Protein AF-A0A354YEF0-F1 (afdb_monomer_lite)

Secondary structure (DSSP, 8-state):
----PPP-PPPP------HHHHHHHHHHHHHHHTTS-------HHHHHHHHHHHHHHHHHHHHHHHHHHHHH--PPPHHHHHHHHHHHHTS--TTSHHHHHHHHHHHTTTTTTSTTS---

Sequence (120 aa):
MAARTQRTQAKPVQGKGSDDDLLGTLLGIIKQDEKKEAPRHESMDSLITKIRAEDQRNTADANAAFDSIDKSKAKPSASTHSEIQVQLRRCPQANTLEGIECRRKICASFSGKDPACPAQ

pLDDT: mean 71.85, std 14.78, range [43.22, 93.56]

Structure (mmCIF, N/CA/C/O backbone):
data_AF-A0A354YEF0-F1
#
_entry.id   AF-A0A354YEF0-F1
#
loop_
_atom_site.group_PDB
_atom_site.id
_atom_site.type_symbol
_atom_site.label_atom_id
_atom_site.label_alt_id
_atom_site.label_comp_id
_atom_site.label_asym_id
_atom_site.label_entity_id
_atom_site.label_seq_id
_atom_site.pdbx_PDB_ins_code
_atom_site.Cartn_x
_atom_site.Cartn_y
_atom_site.Cartn_z
_atom_site.occupancy
_atom_site.B_iso_or_equiv
_atom_site.auth_seq_id
_atom_site.auth_comp_id
_atom_site.auth_asym_id
_atom_site.auth_atom_id
_atom_site.pdbx_PDB_model_num
ATOM 1 N N . MET A 1 1 ? 30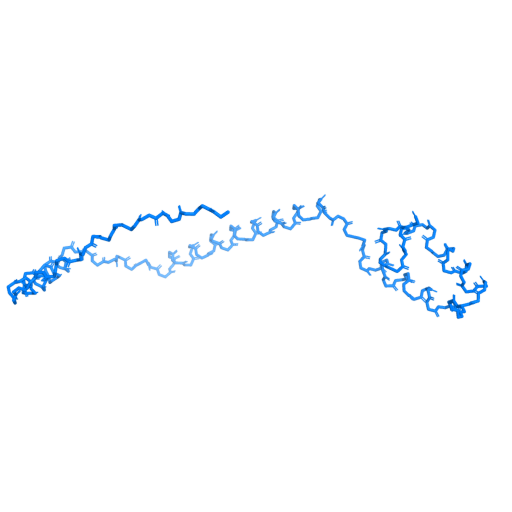.691 35.404 23.443 1.00 47.59 1 MET A N 1
ATOM 2 C CA . MET A 1 1 ? 30.718 34.869 24.822 1.00 47.59 1 MET A CA 1
ATOM 3 C C . MET A 1 1 ? 30.182 35.939 25.769 1.00 47.59 1 MET A C 1
ATOM 5 O O . MET A 1 1 ? 30.870 36.922 25.986 1.00 47.59 1 MET A O 1
ATOM 9 N N . ALA A 1 2 ? 28.955 35.782 26.268 1.00 44.34 2 ALA A N 1
ATOM 10 C CA . ALA A 1 2 ? 28.349 36.583 27.344 1.00 44.34 2 ALA A CA 1
ATOM 11 C C . ALA A 1 2 ? 27.284 35.673 27.997 1.00 44.34 2 ALA A C 1
ATOM 13 O O . ALA A 1 2 ? 26.373 35.231 27.311 1.00 44.34 2 ALA A O 1
ATOM 14 N N . ALA A 1 3 ? 27.563 35.023 29.129 1.00 43.88 3 ALA A N 1
ATOM 15 C CA . ALA A 1 3 ? 27.536 35.506 30.517 1.00 43.88 3 ALA A CA 1
ATOM 16 C C . ALA A 1 3 ? 26.188 35.220 31.226 1.00 43.88 3 ALA A C 1
ATOM 18 O O . ALA A 1 3 ? 25.280 36.036 31.244 1.00 43.88 3 ALA A O 1
ATOM 19 N N . ARG A 1 4 ? 26.134 34.023 31.837 1.00 50.66 4 ARG A N 1
ATOM 20 C CA . ARG A 1 4 ? 25.649 33.708 33.199 1.00 50.66 4 ARG A CA 1
ATOM 21 C C . ARG A 1 4 ? 24.309 34.323 33.665 1.00 50.66 4 ARG A C 1
ATOM 23 O O . ARG A 1 4 ? 24.279 35.381 34.284 1.00 50.66 4 ARG A O 1
ATOM 30 N N . THR A 1 5 ? 23.228 33.551 33.548 1.00 59.09 5 THR A N 1
ATOM 31 C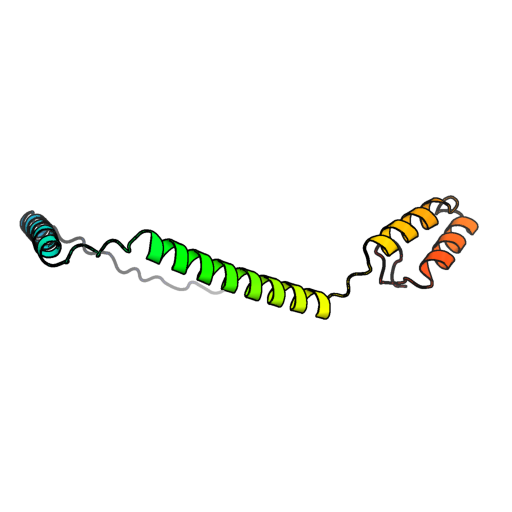 CA . THR A 1 5 ? 22.002 33.740 34.346 1.00 59.09 5 THR A CA 1
ATOM 32 C C . THR A 1 5 ? 22.223 33.202 35.763 1.00 59.09 5 THR A C 1
ATOM 34 O O . THR A 1 5 ? 22.630 32.053 35.946 1.00 59.09 5 THR A O 1
ATOM 37 N N . GLN A 1 6 ? 22.013 34.053 36.768 1.00 60.12 6 GLN A N 1
ATOM 38 C CA . GLN A 1 6 ? 22.176 33.724 38.182 1.00 60.12 6 GLN A CA 1
ATOM 39 C C . GLN A 1 6 ? 20.914 33.085 38.783 1.00 60.12 6 GLN A C 1
ATOM 41 O O . GLN A 1 6 ? 19.789 33.298 38.348 1.00 60.12 6 GLN A O 1
ATOM 46 N N . ARG A 1 7 ? 21.194 32.273 39.798 1.00 54.28 7 ARG A N 1
ATOM 47 C CA . ARG A 1 7 ? 20.389 31.332 40.579 1.00 54.28 7 ARG A CA 1
ATOM 48 C C . ARG A 1 7 ? 19.639 32.039 41.712 1.00 54.28 7 ARG A C 1
ATOM 50 O O . ARG A 1 7 ? 20.276 32.804 42.424 1.00 54.28 7 ARG A O 1
ATOM 57 N N . THR A 1 8 ? 18.410 31.629 42.022 1.00 47.19 8 THR A N 1
ATOM 58 C CA . THR A 1 8 ? 17.906 31.634 43.410 1.00 47.19 8 THR A CA 1
ATOM 59 C C . THR A 1 8 ? 17.044 30.399 43.672 1.00 47.19 8 THR A C 1
ATOM 61 O O . THR A 1 8 ? 16.040 30.145 43.019 1.00 47.19 8 THR A O 1
ATOM 64 N N . GLN A 1 9 ? 17.514 29.587 44.619 1.00 55.09 9 GLN A N 1
ATOM 65 C CA . GLN A 1 9 ? 16.832 28.428 45.187 1.00 55.09 9 GLN A CA 1
ATOM 66 C C . GLN A 1 9 ? 16.112 28.885 46.458 1.00 55.09 9 GLN A C 1
ATOM 68 O O . GLN A 1 9 ? 16.730 29.564 47.278 1.00 55.09 9 GLN A O 1
ATOM 73 N N . ALA A 1 10 ? 14.861 28.473 46.658 1.00 46.06 10 ALA A N 1
ATOM 74 C CA . ALA A 1 10 ? 14.204 28.536 47.961 1.00 46.06 10 ALA A CA 1
ATOM 75 C C . ALA A 1 10 ? 14.227 27.134 48.597 1.00 46.06 10 ALA A C 1
ATOM 77 O O . ALA A 1 10 ? 13.807 26.156 47.982 1.00 46.06 10 ALA A O 1
ATOM 78 N N . LYS A 1 11 ? 14.797 27.047 49.805 1.00 57.69 11 LYS A N 1
ATOM 79 C CA . LYS A 1 11 ? 14.922 25.839 50.641 1.00 57.69 11 LYS A CA 1
ATOM 80 C C . LYS A 1 11 ? 13.553 25.344 51.147 1.00 57.69 11 LYS A C 1
ATOM 82 O O . LYS A 1 11 ? 12.701 26.183 51.433 1.00 57.69 11 LYS A O 1
ATOM 87 N N . PRO A 1 12 ? 13.378 24.031 51.392 1.00 47.81 12 PRO A N 1
ATOM 88 C CA . PRO A 1 12 ? 12.261 23.520 52.180 1.00 47.81 12 PRO A CA 1
ATOM 89 C C . PRO A 1 12 ? 12.518 23.757 53.680 1.00 47.81 12 PRO A C 1
ATOM 91 O O . PRO A 1 12 ? 13.637 23.555 54.158 1.00 47.81 12 PRO A O 1
ATOM 94 N N . VAL A 1 13 ? 11.490 24.168 54.429 1.00 48.47 13 VAL A N 1
ATOM 95 C CA . VAL A 1 13 ? 11.492 24.123 55.898 1.00 48.47 13 VAL A CA 1
ATOM 96 C C . VAL A 1 13 ? 10.733 22.866 56.318 1.00 48.47 13 VAL A C 1
ATOM 98 O O . VAL A 1 13 ? 9.535 22.737 56.089 1.00 48.47 13 VAL A O 1
ATOM 101 N N . GLN A 1 14 ? 11.458 21.888 56.856 1.00 45.25 14 GLN A N 1
ATOM 102 C CA . GLN A 1 14 ? 10.891 20.645 57.365 1.00 45.25 14 GLN A CA 1
ATOM 103 C C . GLN A 1 14 ? 10.642 20.835 58.862 1.00 45.25 14 GLN A C 1
ATOM 105 O O . GLN A 1 14 ? 11.561 20.762 59.677 1.00 45.25 14 GLN A O 1
ATOM 110 N N . GLY A 1 15 ? 9.401 21.195 59.193 1.00 43.22 15 GLY A N 1
ATOM 111 C CA . GLY A 1 15 ? 8.904 21.333 60.556 1.00 43.22 15 GLY A CA 1
ATOM 112 C C . GLY A 1 15 ? 8.478 19.976 61.112 1.00 43.22 15 GLY A C 1
ATOM 113 O O . GLY A 1 15 ? 7.716 19.246 60.491 1.00 43.22 15 GLY A O 1
ATOM 114 N N . LYS A 1 16 ? 9.030 19.659 62.277 1.00 52.25 16 LYS A N 1
ATOM 115 C CA . LYS A 1 16 ? 8.802 18.503 63.146 1.00 52.25 16 LYS A CA 1
ATOM 116 C C . LYS A 1 16 ? 7.299 18.330 63.452 1.00 52.25 16 LYS A C 1
ATOM 118 O O . LYS A 1 16 ? 6.762 19.103 64.235 1.00 52.25 16 LYS A O 1
ATOM 123 N N . GLY A 1 17 ? 6.641 17.366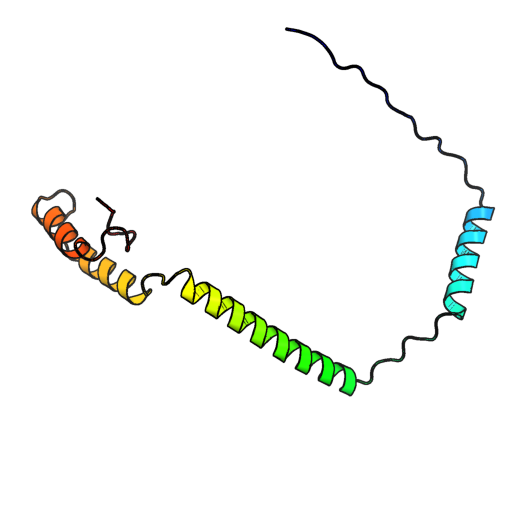 62.803 1.00 50.53 17 GLY A N 1
ATOM 124 C CA . GLY A 1 17 ? 5.239 17.003 63.051 1.00 50.53 17 GLY A CA 1
ATOM 125 C C . GLY A 1 17 ? 5.140 16.040 64.231 1.00 50.53 17 GLY A C 1
ATOM 126 O O . GLY A 1 17 ? 5.715 14.954 64.185 1.00 50.53 17 GLY A O 1
ATOM 127 N N . SER A 1 18 ? 4.492 16.498 65.296 1.00 60.25 18 SER A N 1
ATOM 128 C CA . SER A 1 18 ? 4.292 15.799 66.566 1.00 60.25 18 SER A CA 1
ATOM 129 C C . SER A 1 18 ? 3.361 14.593 66.400 1.00 60.25 18 SER A C 1
ATOM 131 O O . SER A 1 18 ? 2.462 14.623 65.564 1.00 60.25 18 SER A O 1
ATOM 133 N N . ASP A 1 19 ? 3.529 13.551 67.218 1.00 64.19 19 ASP A N 1
ATOM 134 C CA . ASP A 1 19 ? 2.672 12.351 67.251 1.00 64.19 19 ASP A CA 1
ATOM 135 C C . ASP A 1 19 ? 1.161 12.663 67.372 1.00 64.19 19 ASP A C 1
ATOM 137 O O . ASP A 1 19 ? 0.318 11.879 66.930 1.00 64.19 19 ASP A O 1
ATOM 141 N N . ASP A 1 20 ? 0.812 13.845 67.886 1.00 67.69 20 ASP A N 1
ATOM 142 C CA . ASP A 1 20 ? -0.553 14.379 67.931 1.00 67.69 20 ASP A CA 1
ATOM 143 C C . ASP A 1 20 ? -1.182 14.588 66.537 1.00 67.69 20 ASP A C 1
ATOM 145 O O . ASP A 1 20 ? -2.378 14.348 66.362 1.00 67.69 20 ASP A O 1
ATOM 149 N N . ASP A 1 21 ? -0.394 14.965 65.522 1.00 70.75 21 ASP A N 1
ATOM 150 C CA . ASP A 1 21 ? -0.869 15.106 64.135 1.00 70.75 21 ASP A CA 1
ATOM 151 C C . ASP A 1 21 ? -1.152 13.740 63.494 1.00 70.75 21 ASP A C 1
ATOM 153 O O . ASP A 1 21 ? -2.100 13.587 62.716 1.00 70.75 21 ASP A O 1
ATOM 157 N N . LEU A 1 22 ? -0.367 12.716 63.844 1.00 77.69 22 LEU A N 1
ATOM 158 C CA . LEU A 1 22 ? -0.592 11.346 63.378 1.00 77.69 22 LEU A CA 1
ATOM 159 C C . LEU A 1 22 ? -1.856 10.755 64.006 1.00 77.69 22 LEU A C 1
ATOM 161 O O . LEU A 1 22 ? -2.663 10.154 63.297 1.00 77.69 22 LEU A O 1
ATOM 165 N N . LEU A 1 23 ? -2.068 10.975 65.307 1.00 79.06 23 LEU A N 1
ATOM 166 C CA . LEU A 1 23 ? -3.291 10.560 65.997 1.00 79.06 23 LEU A CA 1
ATOM 167 C C . LEU A 1 23 ? -4.520 11.315 65.477 1.00 79.06 23 LEU A C 1
ATOM 169 O O . LEU A 1 23 ? -5.556 10.695 65.245 1.00 79.06 23 LEU A O 1
ATOM 173 N N . GLY A 1 24 ? -4.403 12.619 65.211 1.00 80.94 24 GLY A N 1
ATOM 174 C CA . GLY A 1 24 ? -5.461 13.412 64.581 1.00 80.94 24 GLY A CA 1
ATOM 175 C C . GLY A 1 24 ? -5.811 12.918 63.174 1.00 80.94 24 GLY A C 1
ATOM 176 O O . GLY A 1 24 ? -6.988 12.803 62.828 1.00 80.94 24 GLY A O 1
ATOM 177 N N . THR A 1 25 ? -4.800 12.544 62.389 1.00 80.06 25 THR A N 1
ATOM 178 C CA . THR A 1 25 ? -4.982 11.979 61.044 1.00 80.06 25 THR A CA 1
ATOM 179 C C . THR A 1 25 ? -5.634 10.597 61.102 1.00 80.06 25 THR A C 1
ATOM 181 O O . THR A 1 25 ? -6.595 10.344 60.376 1.00 80.06 25 THR A O 1
ATOM 184 N N . LEU A 1 26 ? -5.182 9.717 62.000 1.00 80.06 26 LEU A N 1
ATOM 185 C CA . LEU A 1 26 ? -5.752 8.380 62.173 1.00 80.06 26 LEU A CA 1
ATOM 186 C C . LEU A 1 26 ? -7.211 8.445 62.648 1.00 80.06 26 LEU A C 1
ATOM 188 O O . LEU A 1 26 ? -8.074 7.773 62.086 1.00 80.06 26 LEU A O 1
ATOM 192 N N . LEU A 1 27 ? -7.510 9.303 63.628 1.00 79.94 27 LEU A N 1
ATOM 193 C CA . LEU A 1 27 ? -8.878 9.539 64.094 1.00 79.94 27 LEU A CA 1
ATOM 194 C C . LEU A 1 27 ? -9.754 10.165 63.002 1.00 79.94 27 LEU A C 1
ATOM 196 O O . LEU A 1 27 ? -10.933 9.831 62.903 1.00 79.94 27 LEU A O 1
ATOM 200 N N . GLY A 1 28 ? -9.190 11.032 62.157 1.00 77.69 28 GLY A N 1
ATOM 201 C CA . GLY A 1 28 ? -9.868 11.585 60.987 1.00 77.69 28 GLY A CA 1
ATOM 202 C C . GLY A 1 28 ? -10.272 10.514 59.971 1.00 77.69 28 GLY A C 1
ATOM 203 O O . GLY A 1 28 ? -11.393 10.556 59.468 1.00 77.69 28 GLY A O 1
ATOM 204 N N . ILE A 1 29 ? -9.404 9.530 59.722 1.00 73.06 29 ILE A N 1
ATOM 205 C CA . ILE A 1 29 ? -9.682 8.397 58.825 1.00 73.06 29 ILE A CA 1
ATOM 206 C C . ILE A 1 29 ? -10.773 7.495 59.422 1.00 73.06 29 ILE A C 1
ATOM 208 O O . ILE A 1 29 ? -11.767 7.226 58.753 1.00 73.06 29 ILE A O 1
ATOM 212 N N . ILE A 1 30 ? -10.656 7.112 60.700 1.00 66.88 30 ILE A N 1
ATOM 213 C CA . ILE A 1 30 ? -11.637 6.242 61.382 1.00 66.88 30 ILE A CA 1
ATOM 214 C C . ILE A 1 30 ? -13.041 6.871 61.373 1.00 66.88 30 ILE A C 1
ATOM 216 O O . ILE A 1 30 ? -14.032 6.194 61.111 1.00 66.88 30 ILE A O 1
ATOM 220 N N . LYS A 1 31 ? -13.139 8.188 61.594 1.00 67.00 31 LYS A N 1
ATOM 221 C CA . LYS A 1 31 ? -14.420 8.916 61.616 1.00 67.00 31 LYS A CA 1
ATOM 222 C C . LYS A 1 31 ? -15.020 9.148 60.222 1.00 67.00 31 LYS A C 1
ATOM 224 O O . LYS A 1 31 ? -16.213 9.436 60.111 1.00 67.00 31 LYS A O 1
ATOM 229 N N . GLN A 1 32 ? -14.208 9.082 59.165 1.00 59.88 32 GLN A N 1
ATOM 230 C CA . GLN A 1 32 ? -14.676 9.177 57.778 1.00 59.88 32 GLN A CA 1
ATOM 231 C C . GLN A 1 32 ? -15.276 7.862 57.264 1.00 59.88 32 GLN A C 1
ATOM 233 O O . GLN A 1 32 ? -16.114 7.915 56.362 1.00 59.88 32 GLN A O 1
ATOM 238 N N . ASP A 1 33 ? -14.913 6.721 57.852 1.00 56.56 33 ASP A N 1
ATOM 239 C CA . ASP A 1 33 ? -15.462 5.411 57.483 1.00 56.56 33 ASP A CA 1
ATOM 240 C C . ASP A 1 33 ? -16.908 5.210 57.980 1.00 56.56 33 ASP A C 1
ATOM 242 O O . ASP A 1 33 ? -17.728 4.638 57.270 1.00 56.56 33 ASP A O 1
ATOM 246 N N . GLU A 1 34 ? -17.297 5.784 59.127 1.00 55.84 34 GLU A N 1
ATOM 247 C CA . GLU A 1 34 ? -18.673 5.658 59.654 1.00 55.84 34 GLU A CA 1
ATOM 248 C C . GLU A 1 34 ? -19.736 6.447 58.861 1.00 55.84 34 GLU A C 1
ATOM 250 O O . GLU A 1 34 ? -20.934 6.223 59.032 1.00 55.84 34 GLU A O 1
ATOM 255 N N . LYS A 1 35 ? -19.331 7.396 58.005 1.00 54.69 35 LYS A N 1
ATOM 256 C CA . LYS A 1 35 ? -20.257 8.288 57.274 1.00 54.69 35 LYS A CA 1
ATOM 257 C C . LYS A 1 35 ? -20.416 7.973 55.793 1.00 54.69 35 LYS A C 1
ATOM 259 O O . LYS A 1 35 ? -21.165 8.673 55.110 1.00 54.69 35 LYS A O 1
ATOM 264 N N . LYS A 1 36 ? -19.740 6.952 55.276 1.00 52.66 36 LYS A N 1
ATOM 265 C CA . LYS A 1 36 ? -19.986 6.487 53.913 1.00 52.66 36 LYS A CA 1
ATOM 266 C C . LYS A 1 36 ? -20.923 5.300 53.993 1.00 52.66 36 LYS A C 1
ATOM 268 O O . LYS A 1 36 ? -20.510 4.195 54.320 1.00 52.66 36 LYS A O 1
ATOM 273 N N . GLU A 1 37 ? -22.199 5.560 53.705 1.00 58.59 37 GLU A N 1
ATOM 274 C CA . GLU A 1 37 ? -23.132 4.507 53.317 1.00 58.59 37 GLU A CA 1
ATOM 275 C C . GLU A 1 37 ? -22.401 3.550 52.373 1.00 58.59 37 GLU A C 1
ATOM 277 O O . GLU A 1 37 ? -21.803 3.985 51.381 1.00 58.59 37 GLU A O 1
ATOM 282 N N . ALA A 1 38 ? -22.398 2.263 52.728 1.00 57.47 38 ALA A N 1
ATOM 283 C CA . ALA A 1 38 ? -21.815 1.222 51.901 1.00 57.47 38 ALA A CA 1
ATOM 284 C C . ALA A 1 38 ? -22.300 1.421 50.456 1.00 57.47 38 ALA A C 1
ATOM 286 O O . ALA A 1 38 ? -23.506 1.621 50.257 1.00 57.47 38 ALA A O 1
ATOM 287 N N . PRO A 1 39 ? -21.407 1.403 49.447 1.00 58.31 39 PRO A N 1
ATOM 288 C CA . PRO A 1 39 ? -21.843 1.491 48.065 1.00 58.31 39 PRO A CA 1
ATOM 289 C C . PRO A 1 39 ? -22.853 0.369 47.853 1.00 58.31 39 PRO A C 1
ATOM 291 O O . PRO A 1 39 ? -22.531 -0.806 48.036 1.00 58.31 39 PRO A O 1
ATOM 294 N N . ARG A 1 40 ? -24.104 0.736 47.554 1.00 57.59 40 ARG A N 1
ATOM 295 C CA . ARG A 1 40 ? -25.147 -0.232 47.222 1.00 57.59 40 ARG A CA 1
ATOM 296 C C . ARG A 1 40 ? -24.582 -1.079 46.094 1.00 57.59 40 ARG A C 1
ATOM 298 O O . ARG A 1 40 ? -24.332 -0.551 45.014 1.00 57.59 40 ARG A O 1
ATOM 305 N N . HIS A 1 41 ? -24.315 -2.352 46.374 1.00 56.94 41 HIS A N 1
ATOM 306 C CA . HIS A 1 41 ? -23.874 -3.293 45.360 1.00 56.94 41 HIS A CA 1
ATOM 307 C C . HIS A 1 41 ? -24.908 -3.248 44.235 1.00 56.94 41 HIS A C 1
ATOM 309 O O . HIS A 1 41 ? -26.064 -3.618 44.447 1.00 56.94 41 HIS A O 1
ATOM 315 N N . GLU A 1 42 ? -24.517 -2.723 43.071 1.00 60.94 42 GLU A N 1
ATOM 316 C CA . GLU A 1 42 ? -25.331 -2.847 41.869 1.00 60.94 42 GLU A CA 1
ATOM 317 C C . GLU A 1 42 ? -25.608 -4.344 41.696 1.00 60.94 42 GLU A C 1
ATOM 319 O O . GLU A 1 42 ? -24.683 -5.161 41.693 1.00 60.94 42 GLU A O 1
ATOM 324 N N . SER A 1 43 ? -26.887 -4.723 41.659 1.00 74.38 43 SER A N 1
ATOM 325 C CA . SER A 1 43 ? -27.278 -6.113 41.444 1.00 74.38 43 SER A CA 1
ATOM 326 C C . SER A 1 43 ? -26.641 -6.615 40.146 1.00 74.38 43 SER A C 1
ATOM 328 O O . SER A 1 43 ? -26.470 -5.847 39.199 1.00 74.38 43 SER A O 1
ATOM 330 N N . MET A 1 44 ? -26.277 -7.900 40.087 1.00 75.62 44 MET A N 1
ATOM 331 C CA . MET A 1 44 ? -25.638 -8.511 38.908 1.00 75.62 44 MET A CA 1
ATOM 332 C C . MET A 1 44 ? -26.343 -8.137 37.590 1.00 75.62 44 MET A C 1
ATOM 334 O O . MET A 1 44 ? -25.675 -7.824 36.607 1.00 75.62 44 MET A O 1
ATOM 338 N N . ASP A 1 45 ? -27.677 -8.060 37.586 1.00 76.56 45 ASP A N 1
ATOM 339 C CA . ASP A 1 45 ? -28.472 -7.641 36.423 1.00 76.56 45 ASP A CA 1
ATOM 340 C C . ASP A 1 45 ? -28.226 -6.187 35.976 1.00 76.56 45 ASP A C 1
ATOM 342 O O . ASP A 1 45 ? -28.201 -5.893 34.776 1.00 76.56 45 ASP A O 1
ATOM 346 N N . SER A 1 46 ? -27.992 -5.268 36.918 1.00 82.69 46 SER A N 1
ATOM 347 C CA . SER A 1 46 ? -27.616 -3.879 36.618 1.00 82.69 46 SER A CA 1
ATOM 348 C C . SER A 1 46 ? -26.251 -3.825 35.933 1.00 82.69 46 SER A C 1
ATOM 350 O O . SER A 1 46 ? -26.074 -3.122 34.935 1.00 82.69 46 SER A O 1
ATOM 352 N N . LEU A 1 47 ? -25.305 -4.640 36.407 1.00 82.81 47 LEU A N 1
ATOM 353 C CA . LEU A 1 47 ? -23.974 -4.741 35.816 1.00 82.81 47 LEU A CA 1
ATOM 354 C C . LEU A 1 47 ? -24.033 -5.307 34.387 1.00 82.81 47 LEU A C 1
ATOM 356 O O . LEU A 1 47 ? -23.408 -4.762 33.481 1.00 82.81 47 LEU A O 1
ATOM 360 N N . ILE A 1 48 ? -24.836 -6.353 34.159 1.00 85.38 48 ILE A N 1
ATOM 361 C CA . ILE A 1 48 ? -25.044 -6.952 32.827 1.00 85.38 48 ILE A CA 1
ATOM 362 C C . ILE A 1 48 ? -25.641 -5.928 31.855 1.00 85.38 48 ILE A C 1
ATOM 364 O O . ILE A 1 48 ? -25.217 -5.838 30.700 1.00 85.38 48 ILE A O 1
ATOM 368 N N . THR A 1 49 ? -26.605 -5.132 32.321 1.00 85.19 49 THR A N 1
ATOM 369 C CA . THR A 1 49 ? -27.232 -4.081 31.508 1.00 85.19 49 THR A CA 1
ATOM 370 C C . THR A 1 49 ? -26.217 -3.008 31.118 1.00 85.19 49 THR A C 1
ATOM 372 O O . THR A 1 49 ? -26.180 -2.581 29.963 1.00 85.19 49 THR A O 1
ATOM 375 N N . LYS A 1 50 ? -25.353 -2.614 32.059 1.00 81.75 50 LYS A N 1
ATOM 376 C CA . LYS A 1 50 ? -24.288 -1.637 31.832 1.00 81.75 50 LYS A CA 1
ATOM 377 C C . LYS A 1 50 ? -23.248 -2.143 30.832 1.00 81.75 50 LYS A C 1
ATOM 379 O O . LYS A 1 50 ? -22.984 -1.448 29.858 1.00 81.75 50 LYS A O 1
ATOM 384 N N . ILE A 1 51 ? -22.766 -3.378 30.995 1.00 82.69 51 ILE A N 1
ATOM 385 C CA . ILE A 1 51 ? -21.808 -4.010 30.072 1.00 82.69 51 ILE A CA 1
ATOM 386 C C . ILE A 1 51 ? -22.387 -4.075 28.655 1.00 82.69 51 ILE A C 1
ATOM 388 O O . ILE A 1 51 ? -21.736 -3.660 27.703 1.00 82.69 51 ILE A O 1
ATOM 392 N N . ARG A 1 52 ? -23.647 -4.507 28.504 1.00 83.38 52 ARG A N 1
ATOM 393 C CA . ARG A 1 52 ? -24.296 -4.579 27.185 1.00 83.38 52 ARG A CA 1
ATOM 394 C C . ARG A 1 52 ? -24.435 -3.202 26.529 1.00 83.38 52 ARG A C 1
ATOM 396 O O . ARG A 1 52 ? -24.271 -3.086 25.316 1.00 83.38 52 ARG A O 1
ATOM 403 N N . ALA A 1 53 ? -24.745 -2.167 27.308 1.00 82.88 53 ALA A N 1
ATOM 404 C CA . ALA A 1 53 ? -24.833 -0.799 26.805 1.00 82.88 53 ALA A CA 1
ATOM 405 C C . ALA A 1 53 ? -23.454 -0.236 26.414 1.00 82.88 53 ALA A C 1
ATOM 407 O O . ALA A 1 53 ? -23.344 0.478 25.417 1.00 82.88 53 ALA A O 1
ATOM 408 N N . GLU A 1 54 ? -22.405 -0.563 27.170 1.00 76.19 54 GLU A N 1
ATOM 409 C CA . GLU A 1 54 ? -21.027 -0.182 26.849 1.00 76.19 54 GLU A CA 1
ATOM 410 C C . GLU A 1 54 ? -20.510 -0.905 25.596 1.00 76.19 54 GLU A C 1
ATOM 412 O O . GLU A 1 54 ? -19.968 -0.244 24.711 1.00 76.19 54 GLU A O 1
ATOM 417 N N . ASP A 1 55 ? -20.775 -2.205 25.437 1.00 74.81 55 ASP A N 1
ATOM 418 C CA . ASP A 1 55 ? -20.419 -2.967 24.229 1.00 74.81 55 ASP A CA 1
ATOM 419 C C . ASP A 1 55 ? -21.092 -2.406 22.966 1.00 74.81 55 ASP A C 1
ATOM 421 O O . ASP A 1 55 ? -20.467 -2.279 21.908 1.00 74.81 55 ASP A O 1
ATOM 425 N N . GLN A 1 56 ? -22.364 -2.005 23.062 1.00 73.69 56 GLN A N 1
ATOM 426 C CA . GLN A 1 56 ? -23.079 -1.368 21.949 1.00 73.69 56 GLN A CA 1
ATOM 427 C C . GLN A 1 56 ? -22.478 -0.010 21.565 1.00 73.69 56 GLN A C 1
ATOM 429 O O . GLN A 1 56 ? -22.402 0.324 20.383 1.00 73.69 56 GLN A O 1
ATOM 434 N N . ARG A 1 57 ? -22.023 0.776 22.544 1.00 74.94 57 ARG A N 1
ATOM 435 C CA . ARG A 1 57 ? -21.356 2.058 22.278 1.00 74.94 57 ARG A CA 1
ATOM 436 C C . ARG A 1 57 ? -19.978 1.854 21.663 1.00 74.94 57 ARG A C 1
ATOM 438 O O . ARG A 1 57 ? -19.651 2.522 20.690 1.00 74.94 57 ARG A O 1
ATOM 445 N N . ASN A 1 58 ? -19.209 0.901 22.180 1.00 71.31 58 ASN A N 1
ATOM 446 C CA . ASN A 1 58 ? -17.859 0.619 21.707 1.00 71.31 58 ASN A CA 1
ATOM 447 C C . ASN A 1 58 ? -17.858 0.058 20.274 1.00 71.31 58 ASN A C 1
ATOM 449 O O . ASN A 1 58 ? -17.026 0.428 19.452 1.00 71.31 58 ASN A O 1
ATOM 453 N N . THR A 1 59 ? -18.837 -0.785 19.933 1.00 69.50 59 THR A N 1
ATOM 454 C CA . THR A 1 59 ? -19.012 -1.286 18.558 1.00 69.50 59 THR A CA 1
ATOM 455 C C . THR A 1 59 ? -19.450 -0.193 17.581 1.00 69.50 59 THR A C 1
ATOM 457 O O . THR A 1 59 ? -18.989 -0.181 16.439 1.00 69.50 59 THR A O 1
ATOM 460 N N . ALA A 1 60 ? -20.301 0.747 17.999 1.00 69.75 60 ALA A N 1
ATOM 461 C CA . ALA A 1 60 ? -20.682 1.891 17.169 1.00 69.75 60 ALA A CA 1
ATOM 462 C C . ALA A 1 60 ? -19.503 2.852 16.925 1.00 69.75 60 ALA A C 1
ATOM 464 O O . ALA A 1 60 ? -19.291 3.279 15.790 1.00 69.75 60 ALA A O 1
ATOM 465 N N . ASP A 1 61 ? -18.712 3.139 17.962 1.00 70.38 61 ASP A N 1
ATOM 466 C CA . ASP A 1 61 ? -17.534 4.011 17.883 1.00 70.38 61 ASP A CA 1
ATOM 467 C C . ASP A 1 61 ? -16.426 3.388 17.020 1.00 70.38 61 ASP A C 1
ATOM 469 O O . ASP A 1 61 ? -15.907 4.026 16.105 1.00 70.38 61 ASP A O 1
ATOM 473 N N . ALA A 1 62 ? -16.162 2.088 17.201 1.00 70.94 62 ALA A N 1
ATOM 474 C CA . ALA A 1 62 ? -15.229 1.342 16.366 1.00 70.94 62 ALA A CA 1
ATOM 475 C C . ALA A 1 62 ? -15.639 1.376 14.885 1.00 70.94 62 ALA A C 1
ATOM 477 O O . ALA A 1 62 ? -14.816 1.689 14.029 1.00 70.94 62 ALA A O 1
ATOM 478 N N . ASN A 1 63 ? -16.914 1.132 14.564 1.00 67.06 63 ASN A N 1
ATOM 479 C CA . ASN A 1 63 ? -17.398 1.217 13.182 1.00 67.06 63 ASN A CA 1
ATOM 480 C C . ASN A 1 63 ? -17.264 2.633 12.594 1.00 67.06 63 ASN A C 1
ATOM 482 O O . ASN A 1 63 ? -16.872 2.773 11.437 1.00 67.06 63 ASN A O 1
ATOM 486 N N . ALA A 1 64 ? -17.521 3.684 13.379 1.00 73.56 64 ALA A N 1
ATOM 487 C CA . ALA A 1 64 ? -17.327 5.068 12.943 1.00 73.56 64 ALA A CA 1
ATOM 488 C C . ALA A 1 64 ? -15.840 5.414 12.718 1.00 73.56 64 ALA A C 1
ATOM 490 O O . ALA A 1 64 ? -15.495 6.130 11.771 1.00 73.56 64 ALA A O 1
ATOM 491 N N . ALA 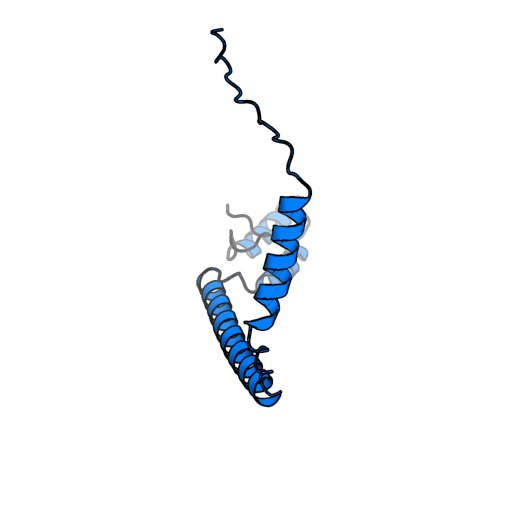A 1 65 ? -14.945 4.869 13.545 1.00 70.50 65 ALA A N 1
ATOM 492 C CA . ALA A 1 65 ? -13.500 4.996 13.382 1.00 70.50 65 ALA A CA 1
ATOM 493 C C . ALA A 1 65 ? -12.989 4.249 12.135 1.00 70.50 65 ALA A C 1
ATOM 495 O O . ALA A 1 65 ? -12.140 4.763 11.409 1.00 70.50 65 ALA A O 1
ATOM 496 N N . PHE A 1 66 ? -13.530 3.066 11.826 1.00 66.94 66 PHE A N 1
ATOM 497 C CA . PHE A 1 66 ? -13.183 2.342 10.599 1.00 66.94 66 PHE A CA 1
ATOM 498 C C . PHE A 1 66 ? -13.705 3.050 9.334 1.00 66.94 66 PHE A C 1
ATOM 500 O O . PHE A 1 66 ? -12.961 3.159 8.358 1.00 66.94 66 PHE A O 1
ATOM 507 N N . ASP A 1 67 ? -14.920 3.610 9.359 1.00 66.50 67 ASP A N 1
ATOM 508 C CA . ASP A 1 67 ? -15.508 4.359 8.231 1.00 66.50 67 ASP A CA 1
ATOM 509 C C . ASP A 1 67 ? -14.719 5.642 7.895 1.00 66.50 67 ASP A C 1
ATOM 511 O O . ASP A 1 67 ? -14.537 6.012 6.732 1.00 66.50 67 ASP A O 1
ATOM 515 N N . SER A 1 68 ? -14.165 6.303 8.915 1.00 64.62 68 SER A N 1
ATOM 516 C CA . SER A 1 68 ? -13.320 7.492 8.737 1.00 64.62 68 SER A CA 1
ATOM 517 C C . SER A 1 68 ? -11.907 7.168 8.221 1.00 64.62 68 SER A C 1
ATOM 519 O O . SER A 1 68 ? -11.300 7.992 7.525 1.00 64.62 68 SER A O 1
ATOM 521 N N . ILE A 1 69 ? -11.398 5.955 8.465 1.00 62.12 69 ILE A N 1
ATOM 522 C CA . ILE A 1 69 ? -10.136 5.462 7.886 1.00 62.12 69 ILE A CA 1
ATOM 523 C C . ILE A 1 69 ? -10.316 5.091 6.405 1.00 62.12 69 ILE A C 1
ATOM 525 O O . ILE A 1 69 ? -9.451 5.434 5.594 1.00 62.12 69 ILE A O 1
ATOM 529 N N . ASP A 1 70 ? -11.438 4.465 6.039 1.00 55.50 70 ASP A N 1
ATOM 530 C CA . ASP A 1 70 ? -11.746 4.070 4.656 1.00 55.50 70 ASP A CA 1
ATOM 531 C C . ASP A 1 70 ? -11.843 5.289 3.716 1.00 55.50 70 ASP A C 1
ATOM 533 O O . ASP A 1 70 ? -11.233 5.321 2.646 1.00 55.50 70 ASP A O 1
ATOM 537 N N . LYS A 1 71 ? -12.475 6.376 4.180 1.00 55.25 71 LYS A N 1
ATOM 538 C CA . LYS A 1 71 ? -12.602 7.634 3.417 1.00 55.25 71 LYS A CA 1
ATOM 539 C C . LYS A 1 71 ? -11.290 8.405 3.239 1.00 55.25 71 LYS A C 1
ATOM 541 O O . LYS A 1 71 ? -11.145 9.145 2.268 1.00 55.25 71 LYS A O 1
ATOM 546 N N . SER A 1 72 ? -10.336 8.247 4.157 1.00 54.28 72 SER A N 1
ATOM 547 C CA . SER A 1 72 ? -9.081 9.023 4.172 1.00 54.28 72 SER A CA 1
ATOM 548 C C . SER A 1 72 ? -7.904 8.283 3.528 1.00 54.28 72 SER A C 1
ATOM 550 O O . SER A 1 72 ? -6.916 8.897 3.123 1.00 54.28 72 SER A O 1
ATOM 552 N N . LYS A 1 73 ? -7.988 6.952 3.439 1.00 52.88 73 LYS A N 1
ATOM 553 C CA . LYS A 1 73 ? -7.016 6.088 2.771 1.00 52.88 73 LYS A CA 1
ATOM 554 C C . LYS A 1 73 ? -7.755 4.955 2.073 1.00 52.88 73 LYS A C 1
ATOM 556 O O . LYS A 1 73 ? -7.747 3.823 2.553 1.00 52.88 73 LYS A O 1
ATOM 561 N N . ALA A 1 74 ? -8.248 5.224 0.869 1.00 52.38 74 ALA A N 1
ATOM 562 C CA . ALA A 1 74 ? -8.385 4.189 -0.150 1.00 52.38 74 ALA A CA 1
ATOM 563 C C . ALA A 1 74 ? -6.976 3.657 -0.483 1.00 52.38 74 ALA A C 1
ATOM 565 O O . ALA A 1 74 ? -6.332 4.042 -1.459 1.00 52.38 74 ALA A O 1
ATOM 566 N N . LYS A 1 75 ? -6.433 2.838 0.422 1.00 56.62 75 LYS A N 1
ATOM 567 C CA . LYS A 1 75 ? -5.193 2.095 0.245 1.00 56.62 75 LYS A CA 1
ATOM 568 C C . LYS A 1 75 ? -5.415 1.210 -0.985 1.00 56.62 75 LYS A C 1
ATOM 570 O O . LYS A 1 75 ? -6.478 0.592 -1.068 1.00 56.62 75 LYS A O 1
ATOM 575 N N . PRO A 1 76 ? -4.474 1.142 -1.943 1.00 56.50 76 PRO A N 1
ATOM 576 C CA . PRO A 1 76 ? -4.608 0.209 -3.053 1.00 56.50 76 PRO A CA 1
ATOM 577 C C . PRO A 1 76 ? -4.872 -1.176 -2.461 1.00 56.50 76 PRO A C 1
ATOM 579 O O . PRO A 1 76 ? -4.158 -1.608 -1.550 1.00 56.50 76 PRO A O 1
ATOM 582 N N . SER A 1 77 ? -5.966 -1.801 -2.903 1.00 57.47 77 SER A N 1
ATOM 583 C CA . SER A 1 77 ? -6.416 -3.098 -2.407 1.00 57.47 77 SER A CA 1
ATOM 584 C C . SER A 1 77 ? -5.225 -4.052 -2.340 1.00 57.47 77 SER A C 1
ATOM 586 O O . SER A 1 77 ? -4.439 -4.139 -3.286 1.00 57.47 77 SER A O 1
ATOM 588 N N . ALA A 1 78 ? -5.059 -4.752 -1.216 1.00 59.84 78 ALA A N 1
ATOM 589 C CA . ALA A 1 78 ? -3.939 -5.673 -1.010 1.00 59.84 78 ALA A CA 1
ATOM 590 C C . ALA A 1 78 ? -3.812 -6.705 -2.153 1.00 59.84 78 ALA A C 1
ATOM 592 O O . ALA A 1 78 ? -2.709 -7.155 -2.466 1.00 59.84 78 ALA A O 1
ATOM 593 N N . SER A 1 79 ? -4.928 -7.017 -2.820 1.00 60.38 79 SER A N 1
ATOM 594 C CA . SER A 1 79 ? -4.988 -7.854 -4.019 1.00 60.38 79 SER A CA 1
ATOM 595 C C . SER A 1 79 ? -4.207 -7.268 -5.200 1.00 60.38 79 SER A C 1
ATOM 597 O O . SER A 1 79 ? -3.452 -7.988 -5.845 1.00 60.38 79 SER A O 1
ATOM 599 N N . THR A 1 80 ? -4.317 -5.962 -5.457 1.00 63.53 80 THR A N 1
ATOM 600 C CA . THR A 1 80 ? -3.653 -5.301 -6.593 1.00 63.53 80 THR A CA 1
ATOM 601 C C . THR A 1 80 ? -2.134 -5.266 -6.410 1.00 63.53 80 THR A C 1
ATOM 603 O O . THR A 1 80 ? -1.389 -5.515 -7.352 1.00 63.53 80 THR A O 1
ATOM 606 N N . HIS A 1 81 ? -1.670 -5.048 -5.177 1.00 72.75 81 HIS A N 1
ATOM 607 C CA . HIS A 1 81 ? -0.244 -5.068 -4.838 1.00 72.75 81 HIS A CA 1
ATOM 608 C C . HIS A 1 81 ? 0.379 -6.463 -5.014 1.00 72.75 81 HIS A C 1
ATOM 610 O O . HIS A 1 81 ? 1.478 -6.608 -5.551 1.00 72.75 81 HIS A O 1
ATOM 616 N N . SER A 1 82 ? -0.336 -7.518 -4.602 1.00 77.25 82 SER A N 1
ATOM 617 C CA . SER A 1 82 ? 0.121 -8.899 -4.802 1.00 77.25 82 SER A CA 1
ATOM 618 C C . SER A 1 82 ? 0.264 -9.238 -6.290 1.00 77.25 82 SER A C 1
ATOM 620 O O . SER A 1 82 ? 1.254 -9.844 -6.704 1.00 77.25 82 SER A O 1
ATOM 622 N N . GLU A 1 83 ? -0.683 -8.788 -7.110 1.00 84.75 83 GLU A N 1
ATOM 623 C CA . GLU A 1 83 ? -0.689 -9.062 -8.542 1.00 84.75 83 GLU A CA 1
ATOM 624 C C . GLU A 1 83 ? 0.446 -8.344 -9.290 1.00 84.75 83 GLU A C 1
ATOM 626 O O . GLU A 1 83 ? 1.152 -8.972 -10.085 1.00 84.75 83 GLU A O 1
ATOM 631 N N . ILE A 1 84 ? 0.711 -7.074 -8.967 1.00 86.75 84 ILE A N 1
ATOM 632 C CA . ILE A 1 84 ? 1.820 -6.302 -9.552 1.00 86.75 84 ILE A CA 1
ATOM 633 C C . ILE A 1 84 ? 3.168 -6.967 -9.242 1.00 86.75 84 ILE A C 1
ATOM 635 O O . ILE A 1 84 ? 3.994 -7.148 -10.138 1.00 86.75 84 ILE A O 1
ATOM 639 N N . GLN A 1 85 ? 3.386 -7.433 -8.009 1.00 87.00 85 GLN A N 1
ATOM 640 C CA . GLN A 1 85 ? 4.625 -8.128 -7.639 1.00 87.00 85 GLN A CA 1
ATOM 641 C C . GLN A 1 85 ? 4.823 -9.461 -8.374 1.00 87.00 85 GLN A C 1
ATOM 643 O O . GLN A 1 85 ? 5.956 -9.845 -8.690 1.00 87.00 85 GLN A O 1
ATOM 648 N N . VAL A 1 86 ? 3.741 -10.193 -8.652 1.00 90.25 86 VAL A N 1
ATOM 649 C CA . VAL A 1 86 ? 3.806 -11.425 -9.452 1.00 90.25 86 VAL A CA 1
ATOM 650 C C . VAL A 1 86 ? 4.179 -11.102 -10.897 1.00 90.25 86 VAL A C 1
ATOM 652 O O . VAL A 1 86 ? 5.041 -11.777 -11.462 1.00 90.25 86 VAL A O 1
ATOM 655 N N . GLN A 1 87 ? 3.590 -10.058 -11.481 1.00 88.44 87 GLN A N 1
ATOM 656 C CA . GLN A 1 87 ? 3.901 -9.634 -12.847 1.00 88.44 87 GLN A CA 1
ATOM 657 C C . GLN A 1 87 ? 5.346 -9.125 -12.970 1.00 88.44 87 GLN A C 1
ATOM 659 O O . GLN A 1 87 ? 6.062 -9.536 -13.882 1.00 88.44 87 GLN A O 1
ATOM 664 N N . LEU A 1 88 ? 5.829 -8.321 -12.017 1.00 90.00 88 LEU A N 1
ATOM 665 C CA . LEU A 1 88 ? 7.201 -7.793 -12.021 1.00 90.00 88 LEU A CA 1
ATOM 666 C C . LEU A 1 88 ? 8.274 -8.887 -11.895 1.00 90.00 88 LEU A C 1
ATOM 668 O O . LEU A 1 88 ? 9.364 -8.732 -12.449 1.00 90.00 88 LEU A O 1
ATOM 672 N N . ARG A 1 89 ? 7.977 -10.005 -11.212 1.00 90.44 89 ARG A N 1
ATOM 673 C CA . ARG A 1 89 ? 8.878 -11.173 -11.128 1.00 90.44 89 ARG A CA 1
ATOM 674 C C . ARG A 1 89 ? 9.007 -11.949 -12.436 1.00 90.44 89 ARG A C 1
ATOM 676 O O . ARG A 1 89 ? 9.983 -12.672 -12.597 1.00 90.44 89 ARG A O 1
ATOM 683 N N . ARG A 1 90 ? 8.044 -11.819 -13.353 1.00 91.88 90 ARG A N 1
ATOM 684 C CA . ARG A 1 90 ? 8.113 -12.452 -14.681 1.00 91.88 90 ARG A CA 1
ATOM 685 C C . ARG A 1 90 ? 9.021 -11.690 -15.642 1.00 91.88 90 ARG A C 1
ATOM 687 O O . ARG A 1 90 ? 9.405 -12.248 -16.665 1.00 91.88 90 ARG A O 1
ATOM 694 N N . CYS A 1 91 ? 9.355 -10.436 -15.336 1.00 92.31 91 CYS A N 1
ATOM 695 C CA . CYS A 1 91 ? 10.271 -9.673 -16.169 1.00 92.31 91 CYS A CA 1
ATOM 696 C C . CYS A 1 91 ? 11.698 -10.253 -16.116 1.00 92.31 91 CYS A C 1
ATOM 698 O O . CYS A 1 91 ? 12.125 -10.721 -15.056 1.00 92.31 91 CYS A O 1
ATOM 700 N N . PRO A 1 92 ? 12.465 -10.144 -17.219 1.00 92.88 92 PRO A N 1
ATOM 701 C CA . PRO A 1 92 ? 13.897 -10.449 -17.260 1.00 92.88 92 PRO A CA 1
ATOM 702 C C . PRO A 1 92 ? 14.712 -9.638 -16.242 1.00 92.88 92 PRO A C 1
ATOM 704 O O . PRO A 1 92 ? 14.179 -8.794 -15.523 1.00 92.88 92 PRO A O 1
ATOM 707 N N . GLN A 1 93 ? 16.027 -9.849 -16.191 1.00 90.69 93 GLN A N 1
ATOM 708 C CA . GLN A 1 93 ? 16.915 -9.141 -15.261 1.00 90.69 93 GLN A CA 1
ATOM 709 C C . GLN A 1 93 ? 16.812 -7.608 -15.387 1.00 90.69 93 GLN A C 1
ATOM 711 O O . GLN A 1 93 ? 16.696 -7.059 -16.484 1.00 90.69 93 GLN A O 1
ATOM 716 N N . ALA A 1 94 ? 16.849 -6.899 -14.252 1.00 83.75 94 ALA A N 1
ATOM 717 C CA . ALA A 1 94 ? 16.604 -5.448 -14.178 1.00 83.75 94 ALA A CA 1
ATOM 718 C C . ALA A 1 94 ? 17.690 -4.582 -14.815 1.00 83.75 94 ALA A C 1
ATOM 720 O O . ALA A 1 94 ? 17.454 -3.412 -15.082 1.00 83.75 94 ALA A O 1
ATOM 721 N N . ASN A 1 95 ? 18.854 -5.163 -15.078 1.00 88.19 95 ASN A N 1
ATOM 722 C CA . ASN A 1 95 ? 19.985 -4.516 -15.729 1.00 88.19 95 ASN A CA 1
ATOM 723 C C . ASN A 1 95 ? 19.943 -4.610 -17.266 1.00 88.19 95 ASN A C 1
ATOM 725 O O . ASN A 1 95 ? 20.863 -4.135 -17.923 1.00 88.19 95 ASN A O 1
ATOM 729 N N . THR A 1 96 ? 18.910 -5.229 -17.844 1.00 93.19 96 THR A N 1
ATOM 730 C CA . THR A 1 96 ? 18.741 -5.341 -19.301 1.00 93.19 96 THR A CA 1
ATOM 731 C C . THR A 1 96 ? 17.701 -4.348 -19.808 1.00 93.19 96 THR A C 1
ATOM 733 O O . THR A 1 96 ? 16.722 -4.066 -19.114 1.00 93.19 96 T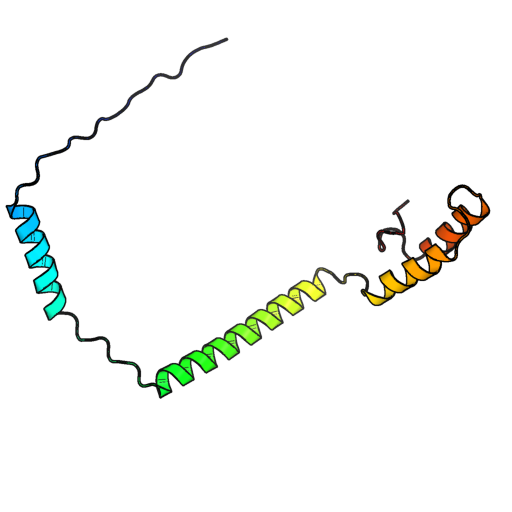HR A O 1
ATOM 736 N N . LEU A 1 97 ? 17.871 -3.849 -21.037 1.00 93.50 97 LEU A N 1
ATOM 737 C CA . LEU A 1 97 ? 16.898 -2.945 -21.668 1.00 93.50 97 LEU A CA 1
ATOM 738 C C . LEU A 1 97 ? 15.496 -3.572 -21.724 1.00 93.50 97 LEU A C 1
ATOM 740 O O . LEU A 1 97 ? 14.509 -2.922 -21.390 1.00 93.50 97 LEU A O 1
ATOM 744 N N . GLU A 1 98 ? 15.416 -4.861 -22.053 1.00 92.25 98 GLU A N 1
ATOM 745 C CA . GLU A 1 98 ? 14.158 -5.614 -22.088 1.00 92.25 98 GLU A CA 1
ATOM 746 C C . GLU A 1 98 ? 13.497 -5.717 -20.705 1.00 92.25 98 GLU A C 1
ATOM 748 O O . GLU A 1 98 ? 12.283 -5.543 -20.571 1.00 92.25 98 GLU A O 1
ATOM 753 N N . GLY A 1 99 ? 14.286 -5.954 -19.652 1.00 92.88 99 GLY A N 1
ATOM 754 C CA . GLY A 1 99 ? 13.793 -6.021 -18.277 1.00 92.88 99 GLY A CA 1
ATOM 755 C C . GLY A 1 99 ? 13.309 -4.674 -17.737 1.00 92.88 99 GLY A C 1
ATOM 756 O O . GLY A 1 99 ? 12.334 -4.639 -16.981 1.00 92.88 99 GLY A O 1
ATOM 757 N N . ILE A 1 100 ? 13.956 -3.573 -18.127 1.00 91.31 100 ILE A N 1
ATOM 758 C CA . ILE A 1 100 ? 13.545 -2.209 -17.762 1.00 91.31 100 ILE A CA 1
ATOM 759 C C . ILE A 1 100 ? 12.218 -1.862 -18.443 1.00 91.31 100 ILE A C 1
ATOM 761 O O . ILE A 1 100 ? 11.269 -1.456 -17.770 1.00 91.31 100 ILE A O 1
ATOM 765 N N . GLU A 1 101 ? 12.113 -2.092 -19.752 1.00 93.06 101 GLU A N 1
ATOM 766 C CA . GLU A 1 101 ? 10.891 -1.827 -20.518 1.00 93.06 101 GLU A CA 1
ATOM 767 C C . GLU A 1 101 ? 9.711 -2.690 -20.043 1.00 93.06 101 GLU A C 1
ATOM 769 O O . GLU A 1 101 ? 8.588 -2.196 -19.920 1.00 93.06 101 GLU A O 1
ATOM 774 N N . CYS A 1 102 ? 9.954 -3.957 -19.690 1.00 93.56 102 CYS A N 1
ATOM 775 C CA . CYS A 1 102 ? 8.939 -4.835 -19.105 1.00 93.56 102 CYS A CA 1
ATOM 776 C C . CYS A 1 102 ? 8.349 -4.256 -17.808 1.00 93.56 102 CYS A C 1
ATOM 778 O O . CYS A 1 102 ? 7.128 -4.117 -17.690 1.00 93.56 102 CYS A O 1
ATOM 780 N N . ARG A 1 103 ? 9.198 -3.846 -16.852 1.00 92.19 103 ARG A N 1
ATOM 781 C CA . ARG A 1 103 ? 8.728 -3.238 -15.593 1.00 92.19 103 ARG A CA 1
ATOM 782 C C . ARG A 1 103 ? 8.032 -1.905 -15.828 1.00 92.19 103 ARG A C 1
ATOM 784 O O . ARG A 1 103 ? 7.017 -1.637 -15.193 1.00 92.19 103 ARG A O 1
ATOM 791 N N . ARG A 1 104 ? 8.533 -1.091 -16.762 1.00 90.69 104 ARG A N 1
ATOM 792 C CA . ARG A 1 104 ? 7.937 0.203 -17.108 1.00 90.69 104 ARG A CA 1
ATOM 793 C C . ARG A 1 104 ? 6.516 0.049 -17.654 1.00 90.69 104 ARG A C 1
ATOM 795 O O . ARG A 1 104 ? 5.642 0.815 -17.262 1.00 90.69 104 ARG A O 1
ATOM 802 N N . LYS A 1 105 ? 6.263 -0.962 -18.494 1.00 91.69 105 LYS A N 1
ATOM 803 C CA . LYS A 1 105 ? 4.916 -1.273 -19.007 1.00 91.69 105 LYS A CA 1
ATOM 804 C C . LYS A 1 105 ? 3.955 -1.692 -17.897 1.00 91.69 105 LYS A C 1
ATOM 806 O O . LYS A 1 105 ? 2.845 -1.179 -17.849 1.00 91.69 105 LYS A O 1
ATOM 811 N N . ILE A 1 106 ? 4.391 -2.571 -16.992 1.00 91.44 106 ILE A N 1
ATOM 812 C CA . ILE A 1 106 ? 3.578 -3.013 -15.845 1.00 91.44 106 ILE A CA 1
ATOM 813 C C . ILE A 1 106 ? 3.260 -1.826 -14.925 1.00 91.44 106 ILE A C 1
ATOM 815 O O . ILE A 1 106 ? 2.125 -1.654 -14.491 1.00 91.44 106 ILE A O 1
ATOM 819 N N . CYS A 1 107 ? 4.244 -0.964 -14.674 1.00 91.00 107 CYS A N 1
ATOM 820 C CA . CYS A 1 107 ? 4.099 0.171 -13.769 1.00 91.00 107 CYS A CA 1
ATOM 821 C C . CYS A 1 107 ? 3.431 1.413 -14.372 1.00 91.00 107 CYS A C 1
ATOM 823 O O . CYS A 1 107 ? 3.110 2.335 -13.622 1.00 91.00 107 CYS A O 1
ATOM 825 N N . ALA A 1 108 ? 3.175 1.457 -15.684 1.00 90.19 108 ALA A N 1
ATOM 826 C CA . ALA A 1 108 ? 2.617 2.634 -16.355 1.00 90.19 108 ALA A CA 1
ATOM 827 C C . ALA A 1 108 ? 1.286 3.107 -15.738 1.00 90.19 108 ALA A C 1
ATOM 829 O O . ALA A 1 108 ? 1.040 4.306 -15.633 1.00 90.19 108 ALA A O 1
ATOM 830 N N . SER A 1 109 ? 0.450 2.174 -15.276 1.00 82.75 109 SER A N 1
ATOM 831 C CA . SER A 1 109 ? -0.864 2.464 -14.682 1.00 82.75 109 SER A CA 1
ATOM 832 C C . SER A 1 109 ? -0.840 2.642 -13.155 1.00 82.75 109 SER A C 1
ATOM 834 O O . SER A 1 109 ? -1.841 3.064 -12.570 1.00 82.75 109 SER A O 1
ATOM 836 N N . PHE A 1 110 ? 0.288 2.335 -12.504 1.00 84.12 110 PH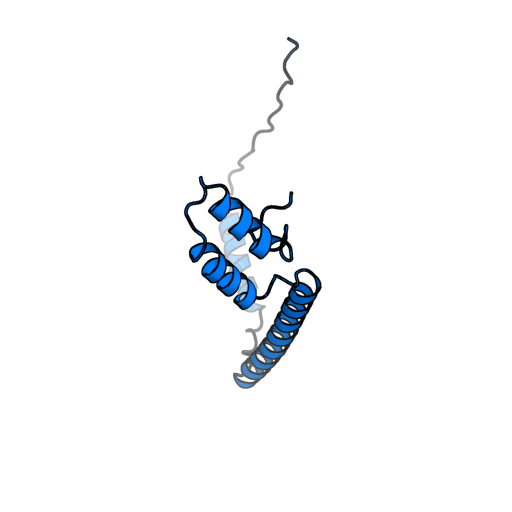E A N 1
ATOM 837 C CA . PHE A 1 110 ? 0.422 2.252 -11.040 1.00 84.12 110 PHE A CA 1
ATOM 838 C C . PHE A 1 110 ? 1.546 3.128 -10.464 1.00 84.12 110 PHE A C 1
ATOM 840 O O . PHE A 1 110 ? 1.848 3.028 -9.274 1.00 84.12 110 PHE A O 1
ATOM 847 N N . SER A 1 111 ? 2.137 4.001 -11.285 1.00 84.06 111 SER A N 1
ATOM 848 C CA . SER A 1 111 ? 3.127 5.010 -10.881 1.00 84.06 111 SER A CA 1
ATOM 849 C C . SER A 1 111 ? 2.702 5.739 -9.600 1.00 84.06 111 SER A C 1
ATOM 851 O O . SER A 1 111 ? 1.618 6.327 -9.542 1.00 84.06 111 SER A O 1
ATOM 853 N N . GLY A 1 112 ? 3.528 5.647 -8.553 1.00 80.38 112 GLY A N 1
ATOM 854 C CA . GLY A 1 112 ? 3.303 6.310 -7.264 1.00 80.38 112 GLY A CA 1
ATOM 855 C C . GLY A 1 112 ? 2.179 5.726 -6.400 1.00 80.38 112 GLY A C 1
ATOM 856 O O . GLY A 1 112 ? 1.970 6.195 -5.283 1.00 80.38 112 GLY A O 1
ATOM 857 N N . LYS A 1 113 ? 1.459 4.706 -6.884 1.00 82.75 113 LYS A N 1
ATOM 858 C CA . LYS A 1 113 ? 0.411 3.994 -6.132 1.00 82.75 113 LYS A CA 1
ATOM 859 C C . LYS A 1 113 ? 0.934 2.701 -5.521 1.00 82.75 113 LYS A C 1
ATOM 861 O O . LYS A 1 113 ? 0.519 2.339 -4.425 1.00 82.75 113 LYS A O 1
ATOM 866 N N . ASP A 1 114 ? 1.832 2.020 -6.225 1.00 82.12 114 ASP A N 1
ATOM 867 C CA . ASP A 1 114 ? 2.471 0.793 -5.759 1.00 82.12 114 ASP A CA 1
ATOM 868 C C . ASP A 1 114 ? 3.937 1.072 -5.372 1.00 82.12 114 ASP A C 1
ATOM 870 O O . ASP A 1 114 ? 4.648 1.703 -6.155 1.00 82.12 114 ASP A O 1
ATOM 874 N N . PRO A 1 115 ? 4.429 0.617 -4.203 1.00 81.06 115 PRO A N 1
ATOM 875 C CA . PRO A 1 115 ? 5.829 0.794 -3.807 1.00 81.06 115 PRO A CA 1
ATOM 876 C C . PRO A 1 115 ? 6.836 0.153 -4.775 1.00 81.06 115 PRO A C 1
ATOM 878 O O . PRO A 1 115 ? 7.992 0.567 -4.803 1.00 81.06 115 PRO A O 1
ATOM 881 N N . ALA A 1 116 ? 6.428 -0.835 -5.576 1.00 84.25 116 ALA A N 1
ATOM 882 C CA . ALA A 1 116 ? 7.256 -1.419 -6.626 1.00 84.25 116 ALA A CA 1
ATOM 883 C C . ALA A 1 116 ? 7.289 -0.571 -7.915 1.00 84.25 116 ALA A C 1
ATOM 885 O O . ALA A 1 116 ? 8.141 -0.800 -8.775 1.00 84.25 116 ALA A O 1
ATOM 886 N N . CYS A 1 117 ? 6.391 0.411 -8.044 1.00 88.19 117 CYS A N 1
ATOM 887 C CA . CYS A 1 117 ? 6.280 1.314 -9.183 1.00 88.19 117 CYS A CA 1
ATOM 888 C C . CYS A 1 117 ? 6.614 2.755 -8.763 1.00 88.19 117 CYS A C 1
ATOM 890 O O . CYS A 1 117 ? 5.721 3.502 -8.347 1.00 88.19 117 CYS A O 1
ATOM 892 N N . PRO A 1 118 ? 7.890 3.173 -8.875 1.00 81.75 118 PRO A N 1
ATOM 893 C CA . PRO A 1 118 ? 8.298 4.510 -8.466 1.00 81.75 118 PRO A CA 1
ATOM 894 C C . PRO A 1 118 ? 7.545 5.578 -9.266 1.00 81.75 118 PRO A C 1
ATOM 896 O O . PRO A 1 118 ? 7.324 5.424 -10.471 1.00 81.75 118 PRO A O 1
ATOM 899 N N . ALA A 1 119 ? 7.158 6.657 -8.584 1.00 74.56 119 ALA A N 1
ATOM 900 C CA . ALA A 1 119 ? 6.712 7.870 -9.253 1.00 74.56 119 ALA A CA 1
ATOM 901 C C . ALA A 1 119 ? 7.923 8.466 -9.985 1.00 74.56 119 ALA A C 1
ATOM 903 O O . ALA A 1 119 ? 8.939 8.748 -9.349 1.00 74.56 119 ALA A O 1
ATOM 904 N N . GLN A 1 120 ? 7.831 8.544 -11.312 1.00 63.06 120 GLN A N 1
ATOM 905 C CA . GLN A 1 120 ? 8.816 9.220 -12.163 1.00 63.06 120 GLN A CA 1
ATOM 906 C C . GLN A 1 120 ? 8.765 10.729 -11.933 1.00 63.06 120 GLN A C 1
ATOM 908 O O . GLN A 1 120 ? 7.633 11.242 -11.762 1.00 63.06 120 GLN A O 1
#

Foldseek 3Di:
DDDDDDDDDDDDDDDDDDVVVVVVVVVVVVVVVVPDDDPPPDPPVNVVVVVVVVVVVVVVVVVVVVVVVCVVDPQPPPVVQVVLVVQLVPADDCPDPRSVVSNCVSLVVCDPRHPSHDND

Radius of gyration: 35.0 Å; chains: 1; bounding box: 59×49×90 Å